Protein AF-A0A1K1PN23-F1 (afdb_monomer_lite)

Sequence (155 aa):
MANKEKQAVWLYPDTKELMTTHMAAANAKSQSDFIEKAIKFYAGYLDCRSDNMMEYLGATVAAVMDGIVKGSEQRISRALFKLAVESAMQSHIIAALNDVDEKTIDDLRGCASTTCARPTASSISKAPTDIRGRTEHGEDKNRNLCVRRSACGVR

Secondary structure (DSSP, 8-state):
-PPPPP------HHHHHHHHHHTTTTT-SSHHHHHHHHHHHHHHHHHHHSTTHHHHHHHHHHHHHHHHHHHHHHHHHHHHHHHHHHHHHHHHHHHHHTT--HHHHHHHHHHHHHHHT---TT-GGG------------------SS---------

Foldseek 3Di:
DDDDDDDDDDDDPVVVVVLVVCCVVVVHPDSVSSVVVVVVVVVVVVVCVPPDNVVVVVVVVVVVVVVVVVVVVVVVVVVVVVVVVVVVVVVVVVCVVVVPDPVVVVVVVVVVCVVVVDPPPPCPVDDPPDPDDDDDDDDDDDDDDPPPPDDPDDD

Radius of gyration: 34.77 Å; chains: 1; bounding box: 76×55×74 Å

Structure (mmCIF, N/CA/C/O backbone):
data_AF-A0A1K1PN23-F1
#
_entry.id   AF-A0A1K1PN23-F1
#
loop_
_atom_site.group_PDB
_atom_site.id
_atom_site.type_symbol
_atom_site.label_atom_id
_atom_site.label_alt_id
_atom_site.label_comp_id
_atom_site.label_asym_id
_atom_site.label_entity_id
_atom_site.label_seq_id
_atom_site.pdbx_PDB_ins_code
_atom_site.Cartn_x
_atom_site.Cartn_y
_atom_site.Cartn_z
_atom_site.occupancy
_atom_site.B_iso_or_equiv
_atom_site.auth_seq_id
_atom_site.auth_comp_id
_atom_site.auth_asym_id
_atom_site.auth_atom_id
_atom_site.pdbx_PDB_model_num
ATOM 1 N N . MET A 1 1 ? -9.317 17.692 28.156 1.00 44.94 1 MET A N 1
ATOM 2 C CA . MET A 1 1 ? -9.823 16.302 28.184 1.00 44.94 1 MET A CA 1
ATOM 3 C C . MET A 1 1 ? -11.135 16.336 28.946 1.00 44.94 1 MET A C 1
ATOM 5 O O . MET A 1 1 ? -11.106 16.693 30.117 1.00 44.94 1 MET A O 1
ATOM 9 N N . ALA A 1 2 ? -12.268 16.106 28.282 1.00 73.81 2 ALA A N 1
ATOM 10 C CA . ALA A 1 2 ? -13.564 16.067 28.960 1.00 73.81 2 ALA A CA 1
ATOM 11 C C . ALA A 1 2 ? -13.649 14.838 29.883 1.00 73.81 2 ALA A C 1
ATOM 13 O O . ALA A 1 2 ? -12.991 13.826 29.629 1.00 73.81 2 ALA A O 1
ATOM 14 N N . ASN A 1 3 ? -14.420 14.943 30.966 1.00 81.31 3 ASN A N 1
ATOM 15 C CA . ASN A 1 3 ? -14.603 13.847 31.914 1.00 81.31 3 ASN A CA 1
ATOM 16 C C . ASN A 1 3 ? -15.509 12.758 31.306 1.00 81.31 3 ASN A C 1
ATOM 18 O O . ASN A 1 3 ? -16.406 13.077 30.528 1.00 81.31 3 ASN A O 1
ATOM 22 N N . LYS A 1 4 ? -15.277 11.479 31.632 1.00 79.25 4 LYS A N 1
ATOM 23 C CA . LYS A 1 4 ? -16.096 10.368 31.112 1.00 79.25 4 LYS A CA 1
ATOM 24 C C . LYS A 1 4 ? -17.395 10.253 31.908 1.00 79.25 4 LYS A C 1
ATOM 26 O O . LYS A 1 4 ? -17.356 10.094 33.127 1.00 79.25 4 LYS A O 1
ATOM 31 N N . GLU A 1 5 ? -18.528 10.282 31.217 1.00 86.38 5 GLU A N 1
ATOM 32 C CA . GLU A 1 5 ? -19.847 10.068 31.816 1.00 86.38 5 GLU A CA 1
ATOM 33 C C . GLU A 1 5 ? -20.212 8.577 31.810 1.00 86.38 5 GLU A C 1
ATOM 35 O O . GLU A 1 5 ? -19.849 7.828 30.901 1.00 86.38 5 GLU A O 1
ATOM 40 N N . LYS A 1 6 ? -20.899 8.115 32.861 1.00 84.12 6 LYS A N 1
ATOM 41 C CA . LYS A 1 6 ? -21.359 6.724 32.954 1.00 84.12 6 LYS A CA 1
ATOM 42 C C . LYS A 1 6 ? -22.724 6.597 32.284 1.00 84.12 6 LYS A C 1
ATOM 44 O O . LYS A 1 6 ? -23.698 7.146 3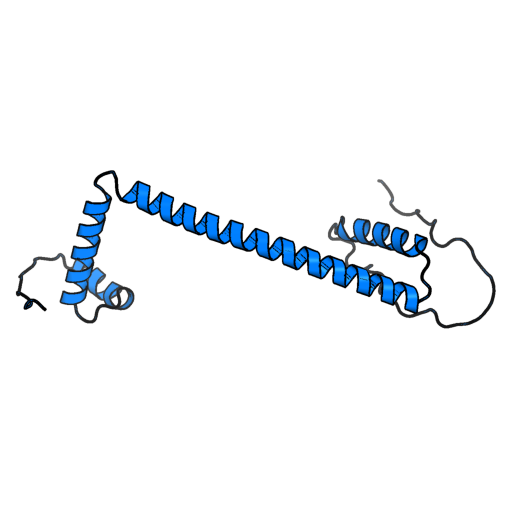2.788 1.00 84.12 6 LYS A O 1
ATOM 49 N N . GLN A 1 7 ? -22.801 5.805 31.219 1.00 82.94 7 GLN A N 1
ATOM 50 C CA . GLN A 1 7 ? -24.062 5.383 30.607 1.00 82.94 7 GLN A CA 1
ATOM 51 C C . GLN A 1 7 ? -24.322 3.895 30.843 1.00 82.94 7 GLN A C 1
ATOM 53 O O . GLN A 1 7 ? -23.427 3.062 30.699 1.00 82.94 7 GLN A O 1
ATOM 58 N N . ALA A 1 8 ? -25.571 3.566 31.177 1.00 87.75 8 ALA A N 1
ATOM 59 C CA . ALA A 1 8 ? -26.064 2.196 31.194 1.00 87.75 8 ALA A CA 1
ATOM 60 C C . ALA A 1 8 ? -26.625 1.846 29.808 1.00 87.75 8 ALA A C 1
ATOM 62 O O . ALA A 1 8 ? -27.474 2.567 29.286 1.00 87.75 8 ALA A O 1
ATOM 63 N N . VAL A 1 9 ? -26.147 0.750 29.217 1.00 86.56 9 VAL A N 1
ATOM 64 C CA . VAL A 1 9 ? -26.582 0.261 27.900 1.00 86.56 9 VAL A CA 1
ATOM 65 C C . VAL A 1 9 ? -26.972 -1.205 28.027 1.00 86.56 9 VAL A C 1
ATOM 67 O O . VAL A 1 9 ? -26.263 -1.988 28.661 1.00 86.56 9 VAL A O 1
ATOM 70 N N . TRP A 1 10 ? -28.095 -1.573 27.414 1.00 89.44 10 TRP A N 1
ATOM 71 C CA . TRP A 1 10 ? -28.537 -2.959 27.307 1.00 89.44 10 TRP A CA 1
ATOM 72 C C . TRP A 1 10 ? -27.953 -3.577 26.038 1.00 89.44 10 TRP A C 1
ATOM 74 O O . TRP A 1 10 ? -28.129 -3.042 24.946 1.00 89.44 10 TRP A O 1
ATOM 84 N N . LEU A 1 11 ? -27.242 -4.691 26.191 1.00 88.69 11 LEU A N 1
ATOM 85 C CA . LEU A 1 11 ? -26.615 -5.431 25.099 1.00 88.69 11 LEU A CA 1
ATOM 86 C C . LEU A 1 11 ? -27.046 -6.891 25.180 1.00 88.69 11 LEU A C 1
ATOM 88 O O . LEU A 1 11 ? -27.148 -7.449 26.276 1.00 88.69 11 LEU A O 1
ATOM 92 N N . TYR A 1 12 ? -27.253 -7.513 24.023 1.00 94.31 12 TYR A N 1
ATOM 93 C CA . TYR A 1 12 ? -27.462 -8.953 23.948 1.00 94.31 12 TYR A CA 1
ATOM 94 C C . TYR A 1 12 ? -26.191 -9.708 24.374 1.00 94.31 12 TYR A C 1
ATOM 96 O O . TYR A 1 12 ? -25.079 -9.205 24.155 1.00 94.31 12 TYR A O 1
ATOM 104 N N . PRO A 1 13 ? -26.331 -10.904 24.979 1.00 92.00 13 PRO A N 1
ATOM 105 C CA . PRO A 1 13 ? -25.186 -11.700 25.424 1.00 92.00 13 PRO A CA 1
ATOM 106 C C . PRO A 1 13 ? -24.239 -12.025 24.262 1.00 92.00 13 PRO A C 1
ATOM 108 O O . PRO A 1 13 ? -23.036 -11.818 24.395 1.00 92.00 13 PRO A O 1
ATOM 111 N N . ASP A 1 14 ? -24.780 -12.366 23.094 1.00 93.44 14 ASP A N 1
ATOM 112 C CA . ASP A 1 14 ? -24.009 -12.657 21.881 1.00 93.44 14 ASP A CA 1
ATOM 113 C C . ASP A 1 14 ? -23.116 -11.472 21.469 1.00 93.44 14 ASP A C 1
ATOM 115 O O . ASP A 1 14 ? -21.933 -11.622 21.167 1.00 93.44 14 ASP A O 1
ATOM 119 N N . THR A 1 15 ? -23.648 -10.245 21.519 1.00 89.25 15 THR A N 1
ATOM 120 C CA . THR A 1 15 ? -22.885 -9.028 21.189 1.00 89.25 15 THR A CA 1
ATOM 121 C C . THR A 1 15 ? -21.788 -8.750 22.216 1.00 89.25 15 THR A C 1
ATOM 123 O O . THR A 1 15 ? -20.711 -8.258 21.872 1.00 89.25 15 THR A O 1
ATOM 126 N N . LYS A 1 16 ? -22.040 -9.079 23.487 1.00 89.44 16 LYS A N 1
ATOM 127 C CA . LYS A 1 16 ? -21.048 -8.953 24.556 1.00 89.44 16 LYS A CA 1
ATOM 128 C C . LYS A 1 16 ? -19.891 -9.934 24.356 1.00 89.44 16 LYS A C 1
ATOM 130 O O . LYS A 1 16 ? -18.744 -9.541 24.564 1.00 89.44 16 LYS A O 1
ATOM 135 N N . GLU A 1 17 ? -20.171 -11.156 23.912 1.00 92.38 17 GLU A N 1
ATOM 136 C CA . GLU A 1 17 ? -19.142 -12.145 23.572 1.00 92.38 17 GLU A CA 1
ATOM 137 C C . GLU A 1 17 ? -18.288 -11.686 22.387 1.00 92.38 17 GLU A C 1
ATOM 139 O O . GLU A 1 17 ? -17.058 -11.684 22.478 1.00 92.38 17 GLU A O 1
ATOM 144 N N . LEU A 1 18 ? -18.913 -11.185 21.317 1.00 89.69 18 LEU A N 1
ATOM 145 C CA . LEU A 1 18 ? -18.195 -10.608 20.173 1.00 89.69 18 LEU A CA 1
ATOM 146 C C . LEU A 1 18 ? -17.264 -9.466 20.598 1.00 89.69 18 LEU A C 1
ATOM 148 O O . LEU A 1 18 ? -16.102 -9.427 20.188 1.00 89.69 18 LEU A O 1
ATOM 152 N N . MET A 1 19 ? -17.736 -8.568 21.466 1.00 88.94 19 MET A N 1
ATOM 153 C CA . MET A 1 19 ? -16.900 -7.503 22.024 1.00 88.94 19 MET A CA 1
ATOM 154 C C . MET A 1 19 ? -15.675 -8.071 22.751 1.00 88.94 19 MET A C 1
ATOM 156 O O . MET A 1 19 ? -14.570 -7.564 22.563 1.00 88.94 19 MET A O 1
ATOM 160 N N . THR A 1 20 ? -15.844 -9.110 23.575 1.00 87.81 20 THR A N 1
ATOM 161 C CA . THR A 1 20 ? -14.715 -9.718 24.298 1.00 87.81 20 THR A CA 1
ATOM 162 C C . THR A 1 20 ? -13.724 -10.412 23.366 1.00 87.81 20 THR A C 1
ATOM 164 O O . THR A 1 20 ? -12.519 -10.248 23.548 1.00 87.81 20 THR A O 1
ATOM 167 N N . THR A 1 21 ? -14.202 -11.092 22.323 1.00 91.81 21 THR A N 1
ATOM 168 C CA . THR A 1 21 ? -13.359 -11.777 21.332 1.00 91.81 21 THR A CA 1
ATOM 169 C C . THR A 1 21 ? -12.531 -10.791 20.509 1.00 91.81 21 THR A C 1
ATOM 171 O O . THR A 1 21 ? -11.342 -11.005 20.277 1.00 91.81 21 THR A O 1
ATOM 174 N N . HIS A 1 22 ? -13.129 -9.670 20.101 1.00 89.81 22 HIS A N 1
ATOM 175 C CA . HIS A 1 22 ? -12.477 -8.679 19.241 1.00 89.81 22 HIS A CA 1
ATOM 176 C C . HIS A 1 22 ? -11.724 -7.577 20.002 1.00 89.81 22 HIS A C 1
ATOM 178 O O . HIS A 1 22 ? -11.091 -6.724 19.377 1.00 89.81 22 HIS A O 1
ATOM 184 N N . MET A 1 23 ? -11.726 -7.596 21.339 1.00 87.50 23 MET A N 1
ATOM 185 C CA . MET A 1 23 ? -11.081 -6.565 22.159 1.00 87.50 23 MET A CA 1
ATOM 186 C C . MET A 1 23 ? -9.570 -6.461 21.911 1.00 87.50 23 MET A C 1
ATOM 188 O O . MET A 1 23 ? -9.042 -5.353 21.782 1.00 87.50 23 MET A O 1
ATOM 192 N N . ALA A 1 24 ? -8.891 -7.607 21.792 1.00 85.88 24 ALA A N 1
ATOM 193 C CA . ALA A 1 24 ? -7.457 -7.661 21.509 1.00 85.88 24 ALA A CA 1
ATOM 194 C C . ALA A 1 24 ? -7.137 -7.144 20.097 1.00 85.88 24 ALA A C 1
ATOM 196 O O . ALA A 1 24 ? -6.212 -6.352 19.923 1.00 85.88 24 ALA A O 1
ATOM 197 N N . ALA A 1 25 ? -7.946 -7.526 19.103 1.00 88.19 25 ALA A N 1
ATOM 198 C CA . ALA A 1 25 ? -7.780 -7.090 17.717 1.00 88.19 25 ALA A CA 1
ATOM 199 C C . ALA A 1 25 ? -7.988 -5.573 17.547 1.00 88.19 25 ALA A C 1
ATOM 201 O O . ALA A 1 25 ? -7.284 -4.934 16.771 1.00 88.19 25 ALA A O 1
ATOM 202 N N . ALA A 1 26 ? -8.911 -4.978 18.307 1.00 82.12 26 ALA A N 1
ATOM 203 C CA . ALA A 1 26 ? -9.189 -3.541 18.280 1.00 82.12 26 ALA A CA 1
ATOM 204 C C . ALA A 1 26 ? -8.224 -2.690 19.137 1.00 82.12 26 ALA A C 1
ATOM 206 O O . ALA A 1 26 ? -8.430 -1.478 19.278 1.00 82.12 26 ALA A O 1
ATOM 207 N N . ASN A 1 27 ? -7.194 -3.303 19.743 1.00 86.94 27 ASN A N 1
ATOM 208 C CA . ASN A 1 27 ? -6.254 -2.649 20.662 1.00 86.94 27 ASN A CA 1
ATOM 209 C C . ASN A 1 27 ? -6.979 -1.813 21.742 1.00 86.94 27 ASN A C 1
ATOM 211 O O . ASN A 1 27 ? -6.639 -0.653 22.008 1.00 86.94 27 ASN A O 1
ATOM 215 N N . ALA A 1 28 ? -8.061 -2.360 22.299 1.00 87.56 28 ALA A N 1
ATOM 216 C CA . ALA A 1 28 ? -8.849 -1.711 23.338 1.00 87.56 28 ALA A CA 1
ATOM 217 C C . ALA A 1 28 ? -8.433 -2.237 24.715 1.00 87.56 28 ALA A C 1
ATOM 219 O O . ALA A 1 28 ? -8.327 -3.441 24.930 1.00 87.56 28 ALA A O 1
ATOM 220 N N . LYS A 1 29 ? -8.201 -1.321 25.661 1.00 84.75 29 LYS A N 1
ATOM 221 C CA . LYS A 1 29 ? -7.762 -1.669 27.028 1.00 84.75 29 LYS A CA 1
ATOM 222 C C . LYS A 1 29 ? -8.923 -1.999 27.966 1.00 84.75 29 LYS A C 1
ATOM 224 O O . LYS A 1 29 ? -8.715 -2.586 29.022 1.00 84.75 29 LYS A O 1
ATOM 229 N N . SER A 1 30 ? -10.134 -1.572 27.617 1.00 88.88 30 SER A N 1
ATOM 230 C CA . SER A 1 30 ? -11.343 -1.786 28.409 1.00 88.88 30 SER A CA 1
ATOM 231 C C . SER A 1 30 ? -12.574 -1.891 27.512 1.00 88.88 30 SER A C 1
ATOM 233 O O . SER A 1 30 ? -12.571 -1.414 26.377 1.00 88.88 30 SER A O 1
ATOM 235 N N . GLN A 1 31 ? -13.653 -2.475 28.042 1.00 86.75 31 GLN A N 1
ATOM 236 C CA . GLN A 1 31 ? -14.947 -2.547 27.347 1.00 86.75 31 GLN A CA 1
ATOM 237 C C . GLN A 1 31 ? -15.463 -1.152 26.973 1.00 86.75 31 GLN A C 1
ATOM 239 O O . GLN A 1 31 ? -15.935 -0.948 25.861 1.00 86.75 31 GLN A O 1
ATOM 244 N N . SER A 1 32 ? -15.300 -0.164 27.856 1.00 87.81 32 SER A N 1
ATOM 245 C CA . SER A 1 32 ? -15.697 1.219 27.572 1.00 87.81 32 SER A CA 1
ATOM 246 C C . SER A 1 32 ? -14.886 1.846 26.433 1.00 87.81 32 SER A C 1
ATOM 248 O O . SER A 1 32 ? -15.457 2.561 25.618 1.00 87.81 32 SER A O 1
ATOM 250 N N . ASP A 1 33 ? -13.578 1.570 26.347 1.00 87.69 33 ASP A N 1
ATOM 251 C CA . ASP A 1 33 ? -12.727 2.052 25.245 1.00 87.69 33 ASP A CA 1
ATOM 252 C C . ASP A 1 33 ? -13.108 1.397 23.908 1.00 87.69 33 ASP A C 1
ATOM 254 O O . ASP A 1 33 ? -13.143 2.058 22.871 1.00 87.69 33 ASP A O 1
ATOM 258 N N . PHE A 1 34 ? -13.458 0.107 23.940 1.00 90.62 34 PHE A N 1
ATOM 259 C CA . PHE A 1 34 ? -13.959 -0.607 22.768 1.00 90.62 34 PHE A CA 1
ATOM 260 C C . PHE A 1 34 ? -15.281 -0.011 22.265 1.00 90.62 34 PHE A C 1
ATOM 262 O O . PHE A 1 34 ? -15.409 0.280 21.078 1.00 90.62 34 PHE A O 1
ATOM 269 N N . ILE A 1 35 ? -16.240 0.229 23.166 1.00 89.94 35 ILE A N 1
ATOM 270 C CA . ILE A 1 35 ? -17.547 0.812 22.828 1.00 89.94 35 ILE A CA 1
ATOM 271 C C . ILE A 1 35 ? -17.385 2.237 22.281 1.00 89.94 35 ILE A C 1
ATOM 273 O O . ILE A 1 35 ? -17.994 2.577 21.272 1.00 89.94 35 ILE A O 1
ATOM 277 N N . GLU A 1 36 ? -16.525 3.060 22.887 1.00 87.62 36 GLU A N 1
ATOM 278 C CA . GLU A 1 36 ? -16.259 4.426 22.420 1.00 87.62 36 GLU A CA 1
ATOM 279 C C . GLU A 1 36 ? -15.696 4.438 20.987 1.00 87.62 36 GLU A C 1
ATOM 281 O O . GLU A 1 36 ? -16.141 5.219 20.142 1.00 87.62 36 GLU A O 1
ATOM 286 N N . LYS A 1 37 ? -14.749 3.538 20.688 1.00 88.56 37 LYS A N 1
ATOM 287 C CA . LYS A 1 37 ? -14.199 3.361 19.335 1.00 88.56 37 LYS A CA 1
ATOM 288 C C . LYS A 1 37 ? -15.245 2.838 18.354 1.00 88.56 37 LYS A C 1
ATOM 290 O O . LYS A 1 37 ? -15.312 3.342 17.237 1.00 88.56 37 LYS A O 1
ATOM 295 N N . ALA A 1 38 ? -16.071 1.878 18.765 1.00 90.00 38 ALA A N 1
ATOM 296 C CA . ALA A 1 38 ? -17.130 1.320 17.927 1.00 90.00 38 ALA A CA 1
ATOM 297 C C . ALA A 1 38 ? -18.181 2.378 17.549 1.00 90.00 38 ALA A C 1
ATOM 299 O O . ALA A 1 38 ? -18.570 2.465 16.387 1.00 90.00 38 ALA A O 1
ATOM 300 N N . ILE A 1 39 ? -18.583 3.232 18.498 1.00 89.75 39 ILE A N 1
ATOM 301 C CA . ILE A 1 39 ? -19.524 4.332 18.243 1.00 89.75 39 ILE A CA 1
ATOM 302 C C . ILE A 1 39 ? -18.908 5.355 17.286 1.00 89.75 39 ILE A C 1
ATOM 304 O O . ILE A 1 39 ? -19.555 5.732 16.315 1.00 89.75 39 ILE A O 1
ATOM 308 N N . LYS A 1 40 ? -17.653 5.771 17.511 1.00 87.38 40 LYS A N 1
ATOM 309 C CA . LYS A 1 40 ? -16.946 6.695 16.604 1.00 87.38 40 LYS A CA 1
ATOM 310 C C . LYS A 1 40 ? -16.809 6.124 15.195 1.00 87.38 40 LYS A C 1
ATOM 312 O O . LYS A 1 40 ? -16.990 6.850 14.225 1.00 87.38 40 LYS A O 1
ATOM 317 N N . PHE A 1 41 ? -16.514 4.831 15.089 1.00 87.25 41 PHE A N 1
ATOM 318 C CA . PHE A 1 41 ? -16.438 4.135 13.810 1.00 87.25 41 PHE A CA 1
ATOM 319 C C . PHE A 1 41 ? -17.789 4.132 13.088 1.00 87.25 41 PHE A C 1
ATOM 321 O O . PHE A 1 41 ? -17.848 4.462 11.909 1.00 87.25 41 PHE A O 1
ATOM 328 N N . TYR A 1 42 ? -18.876 3.808 13.791 1.00 86.94 42 TYR A N 1
ATOM 329 C CA . TYR A 1 42 ? -20.207 3.774 13.188 1.00 86.94 42 TYR A CA 1
ATOM 330 C C . TYR A 1 42 ? -20.729 5.173 12.833 1.00 86.94 42 TYR A C 1
ATOM 332 O O . TYR A 1 42 ? -21.311 5.348 11.768 1.00 86.94 42 TYR A O 1
ATOM 340 N N . ALA A 1 43 ? -20.463 6.181 13.669 1.00 84.38 43 ALA A N 1
ATOM 341 C CA . ALA A 1 43 ? -20.743 7.579 13.348 1.00 84.38 43 ALA A CA 1
ATOM 342 C C . ALA A 1 43 ? -19.990 8.009 12.081 1.00 84.38 43 ALA A C 1
ATOM 344 O O . ALA A 1 43 ? -20.614 8.462 11.130 1.00 84.38 43 ALA A O 1
ATOM 345 N N . GLY A 1 44 ? -18.684 7.727 12.005 1.00 80.12 44 GLY A N 1
ATOM 346 C CA . GLY A 1 44 ? -17.892 7.990 10.803 1.00 80.12 44 GLY A CA 1
ATOM 347 C C . GLY A 1 44 ? -18.378 7.220 9.569 1.00 80.12 44 GLY A C 1
ATOM 348 O O . GLY A 1 44 ? -18.324 7.743 8.462 1.00 80.12 44 GLY A O 1
ATOM 349 N N . TYR A 1 45 ? -18.898 5.999 9.730 1.00 81.94 45 TYR A N 1
ATOM 350 C CA . TYR A 1 45 ? -19.531 5.253 8.637 1.00 81.94 45 TYR A CA 1
ATOM 351 C C . TYR A 1 45 ? -20.802 5.948 8.126 1.00 81.94 45 TYR A C 1
ATOM 353 O O . TYR A 1 45 ? -21.003 6.036 6.915 1.00 81.94 45 TYR A O 1
ATOM 361 N N . LEU A 1 46 ? -21.642 6.463 9.028 1.00 81.25 46 LEU A N 1
ATOM 362 C CA . LEU A 1 46 ? -22.841 7.221 8.662 1.00 81.25 46 LEU A CA 1
ATOM 363 C C . LEU A 1 46 ? -22.489 8.561 8.003 1.00 81.25 46 LEU A C 1
ATOM 365 O O . LEU A 1 46 ? -23.098 8.908 6.994 1.00 81.25 46 LEU A O 1
ATOM 369 N N . ASP A 1 47 ? -21.469 9.259 8.499 1.00 76.56 47 ASP A N 1
ATOM 370 C CA . ASP A 1 47 ? -20.966 10.501 7.898 1.00 76.56 47 ASP A CA 1
ATOM 371 C C . ASP A 1 47 ? -20.390 10.252 6.489 1.00 76.56 47 ASP A C 1
ATOM 373 O O . ASP A 1 47 ? -20.566 11.050 5.570 1.00 76.56 47 ASP A O 1
ATOM 377 N N . CYS A 1 48 ? -19.743 9.102 6.273 1.00 68.19 48 CYS A N 1
ATOM 378 C CA . CYS A 1 48 ? -19.276 8.686 4.948 1.00 68.19 48 CYS A CA 1
ATOM 379 C C . CYS A 1 48 ? -20.421 8.306 3.995 1.00 68.19 48 CYS A C 1
ATOM 381 O O . CYS A 1 48 ? -20.256 8.412 2.780 1.00 68.19 48 CYS A O 1
ATOM 383 N N . ARG A 1 49 ? -21.574 7.869 4.521 1.00 67.62 49 ARG A N 1
ATOM 384 C CA . ARG A 1 49 ? -22.758 7.461 3.747 1.00 67.62 49 ARG A CA 1
ATOM 385 C C . ARG A 1 49 ? -23.509 8.648 3.142 1.00 67.62 49 ARG A C 1
ATOM 387 O O . ARG A 1 49 ? -24.244 8.437 2.184 1.00 67.62 49 ARG A O 1
ATOM 394 N N . SER A 1 50 ? -23.348 9.867 3.663 1.00 64.31 50 SER A N 1
ATOM 395 C CA . SER A 1 50 ? -23.937 11.073 3.065 1.00 64.31 50 SER A CA 1
ATOM 396 C C . SER A 1 50 ? -23.162 11.508 1.811 1.00 64.31 50 SER A C 1
ATOM 398 O O . SER A 1 50 ? -22.379 12.453 1.855 1.00 64.31 50 SER A O 1
ATOM 400 N N . ASP A 1 51 ? -23.356 10.742 0.734 1.00 58.56 51 ASP A N 1
ATOM 401 C CA . ASP A 1 51 ? -23.112 10.930 -0.712 1.00 58.56 51 ASP A CA 1
ATOM 402 C C . ASP A 1 51 ? -21.800 11.544 -1.247 1.00 58.56 51 ASP A C 1
ATOM 404 O O . ASP A 1 51 ? -21.426 11.224 -2.366 1.00 58.56 51 ASP A O 1
ATOM 408 N N . ASN A 1 52 ? -21.038 12.355 -0.510 1.00 60.41 52 ASN A N 1
ATOM 409 C CA . ASN A 1 52 ? -19.923 13.124 -1.093 1.00 60.41 52 ASN A CA 1
ATOM 410 C C . ASN A 1 52 ? -18.529 12.705 -0.600 1.00 60.41 52 ASN A C 1
ATOM 412 O O . ASN A 1 52 ? -17.536 12.868 -1.308 1.00 60.41 52 ASN A O 1
ATOM 416 N N . MET A 1 53 ? -18.418 12.172 0.621 1.00 59.50 53 MET A N 1
ATOM 417 C CA . MET A 1 53 ? -17.109 11.924 1.240 1.00 59.50 53 MET A CA 1
ATOM 418 C C . MET A 1 53 ? -16.467 10.615 0.761 1.00 59.50 53 MET A C 1
ATOM 420 O O . MET A 1 53 ? -15.255 10.556 0.560 1.00 59.50 53 MET A O 1
ATOM 424 N N . MET A 1 54 ? -17.260 9.559 0.562 1.00 63.25 54 MET A N 1
ATOM 425 C CA . MET A 1 54 ? -16.726 8.233 0.237 1.00 63.25 54 MET A CA 1
ATOM 426 C C . MET A 1 54 ? -16.259 8.120 -1.221 1.00 63.25 54 MET A C 1
ATOM 428 O O . MET A 1 54 ? -15.229 7.494 -1.477 1.00 63.25 54 MET A O 1
ATOM 432 N N . GLU A 1 55 ? -16.941 8.789 -2.157 1.00 64.69 55 GLU A N 1
ATOM 433 C CA . GLU A 1 55 ? -16.492 8.893 -3.553 1.00 64.69 55 GLU A CA 1
ATOM 434 C C . GLU A 1 55 ? -15.177 9.676 -3.662 1.00 64.69 55 GLU A C 1
ATOM 436 O O . GLU A 1 55 ? -14.236 9.233 -4.324 1.00 64.69 55 GLU A O 1
ATOM 441 N N . TYR A 1 56 ? -15.065 10.796 -2.941 1.00 66.00 56 TYR A N 1
ATOM 442 C CA . TYR A 1 56 ? -13.846 11.602 -2.923 1.00 66.00 56 TYR A CA 1
ATOM 443 C C . TYR A 1 56 ? -12.676 10.874 -2.245 1.00 66.00 56 TYR A C 1
ATOM 445 O O . TYR A 1 56 ? -11.556 10.873 -2.760 1.00 66.00 56 TYR A O 1
ATOM 453 N N . LEU A 1 57 ? -12.907 10.206 -1.111 1.00 77.25 57 LEU A N 1
ATOM 454 C CA . LEU A 1 57 ? -11.851 9.479 -0.401 1.00 77.25 57 LEU A CA 1
ATOM 455 C C . LEU A 1 57 ? -11.331 8.289 -1.222 1.00 77.25 57 LEU A C 1
ATOM 457 O O . LEU A 1 57 ? -10.122 8.103 -1.338 1.00 77.25 57 LEU A O 1
ATOM 461 N N . GLY A 1 58 ? -12.225 7.510 -1.836 1.00 80.25 58 GLY A N 1
ATOM 462 C CA . GLY A 1 58 ? -11.829 6.397 -2.700 1.00 80.25 58 GLY A CA 1
ATOM 463 C C . GLY A 1 58 ? -11.012 6.866 -3.905 1.00 80.25 58 GLY A C 1
ATOM 464 O O . GLY A 1 58 ? -9.931 6.335 -4.170 1.00 80.25 58 GLY A O 1
ATOM 465 N N . ALA A 1 59 ? -11.486 7.910 -4.592 1.00 79.38 59 ALA A N 1
ATOM 466 C CA . ALA A 1 59 ? -10.805 8.475 -5.754 1.00 79.38 59 ALA A CA 1
ATOM 467 C C . ALA A 1 59 ? -9.442 9.091 -5.400 1.00 79.38 59 ALA A C 1
ATOM 469 O O . ALA A 1 59 ? -8.470 8.897 -6.128 1.00 79.38 59 ALA A O 1
ATOM 470 N N . THR A 1 60 ? -9.337 9.800 -4.273 1.00 83.75 60 THR A N 1
ATOM 471 C CA . THR A 1 60 ? -8.071 10.419 -3.845 1.00 83.75 60 THR A CA 1
ATOM 472 C C . THR A 1 60 ? -7.024 9.386 -3.450 1.00 83.75 60 THR A C 1
ATOM 474 O O . THR A 1 60 ? -5.873 9.509 -3.867 1.00 83.75 60 THR A O 1
ATOM 477 N N . VAL A 1 61 ? -7.400 8.335 -2.715 1.00 86.50 61 VAL A N 1
ATOM 478 C CA . VAL A 1 61 ? -6.478 7.240 -2.378 1.00 86.50 61 VAL A CA 1
ATOM 479 C C . VAL A 1 61 ? -5.995 6.541 -3.648 1.00 86.50 61 VAL A C 1
ATOM 481 O O . VAL A 1 61 ? -4.790 6.350 -3.815 1.00 86.50 61 VAL A O 1
ATOM 484 N N . ALA A 1 62 ? -6.904 6.233 -4.577 1.00 88.06 62 ALA A N 1
ATOM 485 C CA . ALA A 1 62 ? -6.544 5.630 -5.857 1.00 88.06 62 ALA A CA 1
ATOM 486 C C . ALA A 1 62 ? -5.598 6.529 -6.676 1.00 88.06 62 ALA A C 1
ATOM 488 O O . ALA A 1 62 ? -4.599 6.045 -7.204 1.00 88.06 62 ALA A O 1
ATOM 489 N N . ALA A 1 63 ? -5.855 7.839 -6.727 1.00 89.31 63 ALA A N 1
ATOM 490 C CA . ALA A 1 63 ? -5.004 8.799 -7.430 1.00 89.31 63 ALA A CA 1
ATOM 491 C C . ALA A 1 63 ? -3.600 8.913 -6.812 1.00 89.31 63 ALA A C 1
ATOM 493 O O . ALA A 1 63 ? -2.608 8.999 -7.536 1.00 89.31 63 ALA A O 1
ATOM 494 N N . VAL A 1 64 ? -3.490 8.878 -5.479 1.00 92.38 64 VAL A N 1
ATOM 495 C CA . VAL A 1 64 ? -2.191 8.864 -4.788 1.00 92.38 64 VAL A CA 1
ATOM 496 C C . VAL A 1 64 ? -1.425 7.583 -5.113 1.00 92.38 64 VAL A C 1
ATOM 498 O O . VAL A 1 64 ? -0.235 7.649 -5.422 1.00 92.38 64 VAL A O 1
ATOM 501 N N . MET A 1 65 ? -2.095 6.429 -5.087 1.00 93.25 65 MET A N 1
ATOM 502 C CA . MET A 1 65 ? -1.478 5.150 -5.447 1.00 93.25 65 MET A CA 1
ATOM 503 C C . MET A 1 65 ? -0.978 5.156 -6.894 1.00 93.25 65 MET A C 1
ATOM 505 O O . MET A 1 65 ? 0.180 4.819 -7.135 1.00 93.25 65 MET A O 1
ATOM 509 N N . ASP A 1 66 ? -1.800 5.613 -7.839 1.00 92.38 66 ASP A N 1
ATOM 510 C CA . ASP A 1 66 ? -1.421 5.753 -9.249 1.00 92.38 66 ASP A CA 1
ATOM 511 C C . ASP A 1 66 ? -0.225 6.708 -9.429 1.00 92.38 66 ASP A C 1
ATOM 513 O O . ASP A 1 66 ? 0.729 6.401 -10.148 1.00 92.38 66 ASP A O 1
ATOM 517 N N . GLY A 1 67 ? -0.203 7.826 -8.696 1.00 93.25 67 GLY A N 1
ATOM 518 C CA . GLY A 1 67 ? 0.924 8.760 -8.685 1.00 93.25 67 GLY A CA 1
ATOM 519 C C . GLY A 1 67 ? 2.231 8.136 -8.179 1.00 93.25 67 GLY A C 1
ATOM 520 O O . GLY A 1 67 ? 3.293 8.360 -8.768 1.00 93.25 67 GLY A O 1
ATOM 521 N N . ILE A 1 68 ? 2.170 7.321 -7.121 1.00 93.94 68 ILE A N 1
ATOM 522 C CA . ILE A 1 68 ? 3.338 6.607 -6.577 1.00 93.94 68 ILE A CA 1
ATOM 523 C C . ILE A 1 68 ? 3.855 5.570 -7.578 1.00 93.94 68 ILE A C 1
ATOM 525 O O . ILE A 1 68 ? 5.070 5.484 -7.795 1.00 93.94 68 ILE A O 1
ATOM 529 N N . VAL A 1 69 ? 2.952 4.808 -8.202 1.00 96.06 69 VAL A N 1
ATOM 530 C CA . VAL A 1 69 ? 3.305 3.781 -9.191 1.00 96.06 69 VAL A CA 1
ATOM 531 C C . VAL A 1 69 ? 3.988 4.430 -10.390 1.00 96.06 69 VAL A C 1
ATOM 533 O O . VAL A 1 69 ? 5.142 4.110 -10.673 1.00 96.06 69 VAL A O 1
ATOM 536 N N . LYS A 1 70 ? 3.363 5.441 -11.003 1.00 94.00 70 LYS A N 1
ATOM 537 C CA . LYS A 1 70 ? 3.935 6.167 -12.150 1.00 94.00 70 LYS A CA 1
ATOM 538 C C . LYS A 1 70 ? 5.271 6.831 -11.819 1.00 94.00 70 LYS A C 1
ATOM 540 O O . LYS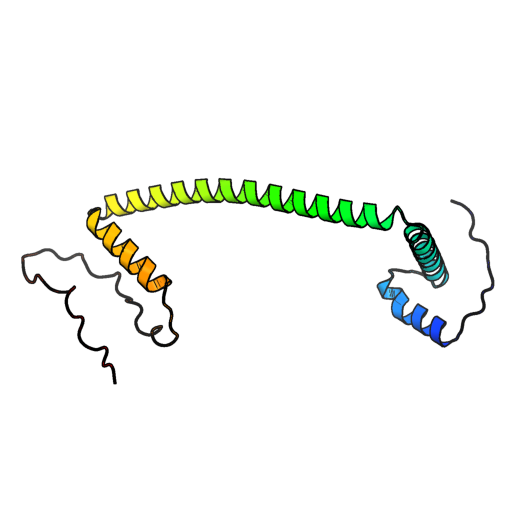 A 1 70 ? 6.216 6.794 -12.612 1.00 94.00 70 LYS A O 1
ATOM 545 N N . GLY A 1 71 ? 5.386 7.419 -10.627 1.00 92.88 71 GLY A N 1
ATOM 546 C CA . GLY A 1 71 ? 6.639 8.005 -10.154 1.00 92.88 71 GLY A CA 1
ATOM 547 C C . GLY A 1 71 ? 7.758 6.971 -9.997 1.00 92.88 71 GLY A C 1
ATOM 548 O O . GLY A 1 71 ? 8.921 7.269 -10.290 1.00 92.88 71 GLY A O 1
ATOM 549 N N . SER A 1 72 ? 7.416 5.756 -9.572 1.00 93.88 72 SER A N 1
ATOM 550 C CA . SER A 1 72 ? 8.363 4.650 -9.412 1.00 93.88 72 SER A CA 1
ATOM 551 C C . SER A 1 72 ? 8.768 4.052 -10.755 1.00 93.88 72 SER A C 1
ATOM 553 O O . SER A 1 72 ? 9.964 3.915 -11.010 1.00 93.88 72 SER A O 1
ATOM 555 N N . GLU A 1 73 ? 7.813 3.789 -11.648 1.00 94.56 73 GLU A N 1
ATOM 556 C CA . GLU A 1 73 ? 8.062 3.274 -13.002 1.00 94.56 73 GLU A CA 1
ATOM 557 C C . GLU A 1 73 ? 9.042 4.158 -13.776 1.00 94.56 73 GLU A C 1
ATOM 559 O O . GLU A 1 73 ? 9.990 3.662 -14.390 1.00 94.56 73 GLU A O 1
ATOM 564 N N . GLN A 1 74 ? 8.890 5.482 -13.679 1.00 94.75 74 GLN A N 1
ATOM 565 C CA . GLN A 1 74 ? 9.783 6.420 -14.354 1.00 94.75 74 GLN A CA 1
ATOM 566 C C . GLN A 1 74 ? 11.211 6.393 -13.780 1.00 94.75 74 GLN A C 1
ATOM 568 O O . GLN A 1 74 ? 12.192 6.508 -14.519 1.00 94.75 74 GLN A O 1
ATOM 573 N N . ARG A 1 75 ? 11.360 6.231 -12.458 1.00 94.88 75 ARG A N 1
ATOM 574 C CA . ARG A 1 75 ? 12.680 6.103 -11.811 1.00 94.88 75 ARG A CA 1
ATOM 575 C C . ARG A 1 75 ? 13.344 4.773 -12.157 1.00 94.88 75 ARG A C 1
ATOM 577 O O . ARG A 1 75 ? 14.527 4.767 -12.493 1.00 94.88 75 ARG A O 1
ATOM 584 N N . ILE A 1 76 ? 12.577 3.684 -12.125 1.00 96.56 76 ILE A N 1
ATOM 585 C CA . ILE A 1 76 ? 13.031 2.340 -12.493 1.00 96.56 76 ILE A CA 1
ATOM 586 C C . ILE A 1 76 ? 13.475 2.321 -13.956 1.00 96.56 76 ILE A C 1
ATOM 588 O O . ILE A 1 76 ? 14.580 1.874 -14.235 1.00 96.56 76 ILE A O 1
ATOM 592 N N . SER A 1 77 ? 12.697 2.895 -14.875 1.00 95.62 77 SER A N 1
ATOM 593 C CA . SER A 1 77 ? 13.043 2.947 -16.304 1.00 95.62 77 SER A CA 1
ATOM 594 C C . SER A 1 77 ? 14.385 3.644 -16.552 1.00 95.62 77 SER A C 1
ATOM 596 O O . SER A 1 77 ? 15.227 3.150 -17.300 1.00 95.62 77 SER A O 1
ATOM 598 N N . ARG A 1 78 ? 14.642 4.764 -15.862 1.00 95.12 78 ARG A N 1
ATOM 599 C CA . ARG A 1 78 ? 15.927 5.479 -15.954 1.00 95.12 78 ARG A CA 1
ATOM 600 C C . ARG A 1 78 ? 17.084 4.684 -15.351 1.00 95.12 78 ARG A C 1
ATOM 602 O O . ARG A 1 78 ? 18.188 4.729 -15.887 1.00 95.12 78 ARG A O 1
ATOM 609 N N . ALA A 1 79 ? 16.853 3.985 -14.241 1.00 96.69 79 ALA A N 1
ATOM 610 C CA . ALA A 1 79 ? 17.862 3.135 -13.615 1.00 96.69 79 ALA A CA 1
ATOM 611 C C . ALA A 1 79 ? 18.200 1.921 -14.494 1.00 96.69 79 ALA A C 1
ATOM 613 O O . ALA A 1 79 ? 19.375 1.646 -14.716 1.00 96.69 79 ALA A O 1
ATOM 614 N N . LEU A 1 80 ? 17.186 1.259 -15.061 1.00 96.25 80 LEU A N 1
ATOM 615 C CA . LEU A 1 80 ? 17.348 0.151 -16.004 1.00 96.25 80 LEU A CA 1
ATOM 616 C C . LEU A 1 80 ? 18.111 0.580 -17.254 1.00 96.25 80 LEU A C 1
ATOM 618 O O . LEU A 1 80 ? 18.975 -0.157 -17.712 1.00 96.25 80 LEU A O 1
ATOM 622 N N . PHE A 1 81 ? 17.849 1.781 -17.774 1.00 97.06 81 PHE A N 1
ATOM 623 C CA . PHE A 1 81 ? 18.612 2.308 -18.903 1.00 97.06 81 PHE A CA 1
ATOM 624 C C . PHE A 1 81 ? 20.099 2.479 -18.563 1.00 97.06 81 PHE A C 1
ATOM 626 O O . PHE A 1 81 ? 20.954 2.021 -19.315 1.00 97.06 81 PHE A O 1
ATOM 633 N N . LYS A 1 82 ? 20.425 3.081 -17.410 1.00 96.56 82 LYS A N 1
ATOM 634 C CA . LYS A 1 82 ? 21.824 3.226 -16.966 1.00 96.56 82 LYS A CA 1
ATOM 635 C C . LYS A 1 82 ? 22.509 1.870 -16.786 1.00 96.56 82 LYS A C 1
ATOM 637 O O . LYS A 1 82 ? 23.609 1.679 -17.290 1.00 96.56 82 LYS A O 1
ATOM 642 N N . LEU A 1 83 ? 21.822 0.923 -16.147 1.00 97.12 83 LEU A N 1
ATOM 643 C CA . LEU A 1 83 ? 22.315 -0.441 -15.957 1.00 97.12 83 LEU A CA 1
ATOM 644 C C . LEU A 1 83 ? 22.546 -1.159 -17.296 1.00 97.12 83 LEU A C 1
ATOM 646 O O . LEU A 1 83 ? 23.549 -1.843 -17.464 1.00 97.12 83 LEU A O 1
ATOM 650 N N . ALA A 1 84 ? 21.639 -0.993 -18.261 1.00 95.31 84 ALA A N 1
ATOM 651 C CA . ALA A 1 84 ? 21.774 -1.586 -19.588 1.00 95.31 84 ALA A CA 1
ATOM 652 C C . ALA A 1 84 ? 22.989 -1.026 -20.343 1.00 95.31 84 ALA A C 1
ATOM 654 O O . ALA A 1 84 ? 23.717 -1.791 -20.972 1.00 95.31 84 ALA A O 1
ATOM 655 N N . VAL A 1 85 ? 23.245 0.283 -20.244 1.00 96.38 85 VAL A N 1
ATOM 656 C CA . VAL A 1 85 ? 24.437 0.913 -20.836 1.00 96.38 85 VAL A CA 1
ATOM 657 C C . VAL A 1 85 ? 25.715 0.380 -20.181 1.00 96.38 85 VAL A C 1
ATOM 659 O O . VAL A 1 85 ? 26.653 0.013 -20.884 1.00 96.38 85 VAL A O 1
ATOM 662 N N . GLU A 1 86 ? 25.749 0.262 -18.852 1.00 95.12 86 GLU A N 1
ATOM 663 C CA . GLU A 1 86 ? 26.889 -0.326 -18.134 1.00 95.12 86 GLU A CA 1
ATOM 664 C C . GLU A 1 86 ? 27.119 -1.797 -18.508 1.00 95.12 86 GLU A C 1
ATOM 666 O O . GLU A 1 86 ? 28.252 -2.194 -18.782 1.00 95.12 86 GLU A O 1
ATOM 671 N N . SER A 1 87 ? 26.052 -2.590 -18.609 1.00 93.44 87 SER A N 1
ATOM 672 C CA . SER A 1 87 ? 26.112 -3.990 -19.045 1.00 93.44 87 SER A CA 1
ATOM 673 C C . SER A 1 87 ? 26.604 -4.133 -20.492 1.00 93.44 87 SER A C 1
ATOM 675 O O . SER A 1 87 ? 27.396 -5.032 -20.794 1.00 93.44 87 SER A O 1
ATOM 677 N N . ALA A 1 88 ? 26.202 -3.226 -21.388 1.00 90.38 88 ALA A N 1
ATOM 678 C CA . ALA A 1 88 ? 26.714 -3.184 -22.753 1.00 90.38 88 ALA A CA 1
ATOM 679 C C . ALA A 1 88 ? 28.217 -2.871 -22.771 1.00 90.38 88 ALA A C 1
ATOM 681 O O . ALA A 1 88 ? 28.978 -3.592 -23.414 1.00 90.38 88 ALA A O 1
ATOM 682 N N . MET A 1 89 ? 28.670 -1.869 -22.007 1.00 93.19 89 MET A N 1
ATOM 683 C CA . MET A 1 89 ? 30.098 -1.543 -21.889 1.00 93.19 89 MET A CA 1
ATOM 684 C C . MET A 1 89 ? 30.915 -2.721 -21.346 1.00 93.19 89 MET A C 1
ATOM 686 O O . MET A 1 89 ? 31.949 -3.057 -21.917 1.00 93.19 89 MET A O 1
ATOM 690 N N . GLN A 1 90 ? 30.438 -3.395 -20.295 1.00 91.12 90 GLN A N 1
ATOM 691 C CA . GLN A 1 90 ? 31.083 -4.603 -19.765 1.00 91.12 90 GLN A CA 1
ATOM 692 C C . GLN A 1 90 ? 31.181 -5.707 -20.824 1.00 91.12 90 GLN A C 1
ATOM 694 O O . GLN A 1 90 ? 32.228 -6.336 -20.959 1.00 91.12 90 GLN A O 1
ATOM 699 N N . SER A 1 91 ? 30.122 -5.905 -21.614 1.00 87.94 91 SER A N 1
ATOM 700 C CA . SER A 1 91 ? 30.110 -6.896 -22.695 1.00 87.94 91 SER A CA 1
ATOM 701 C C . SER A 1 91 ? 31.132 -6.564 -23.785 1.00 87.94 91 SER A C 1
ATOM 703 O O . SER A 1 91 ? 31.850 -7.453 -24.234 1.00 87.94 91 SER A O 1
ATOM 705 N N . HIS A 1 92 ? 31.253 -5.288 -24.168 1.00 85.94 92 HIS A N 1
ATOM 706 C CA . HIS A 1 92 ? 32.261 -4.842 -25.134 1.00 85.94 92 HIS A CA 1
ATOM 707 C C . HIS A 1 92 ? 33.690 -5.018 -24.608 1.00 85.94 92 HIS A C 1
ATO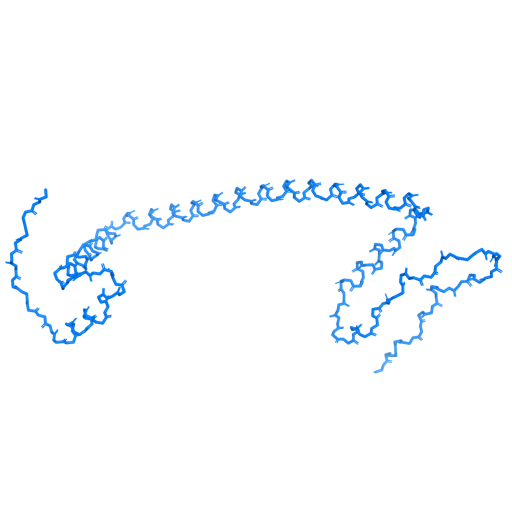M 709 O O . HIS A 1 92 ? 34.556 -5.475 -25.349 1.00 85.94 92 HIS A O 1
ATOM 715 N N . ILE A 1 93 ? 33.937 -4.725 -23.327 1.00 90.81 93 ILE A N 1
ATOM 716 C CA . ILE A 1 93 ? 35.246 -4.951 -22.695 1.00 90.81 93 ILE A CA 1
ATOM 717 C C . ILE A 1 93 ? 35.597 -6.444 -22.709 1.00 90.81 93 ILE A C 1
ATOM 719 O O . ILE A 1 93 ? 36.707 -6.810 -23.086 1.00 90.81 93 ILE A O 1
ATOM 723 N N . ILE A 1 94 ? 34.657 -7.319 -22.341 1.00 89.06 94 ILE A N 1
ATOM 724 C CA . ILE A 1 94 ? 34.875 -8.774 -22.347 1.00 89.06 94 ILE A CA 1
ATOM 725 C C . ILE A 1 94 ? 35.131 -9.284 -23.770 1.00 89.06 94 ILE A C 1
ATOM 727 O O . ILE A 1 94 ? 36.028 -10.105 -23.958 1.00 89.06 94 ILE A O 1
ATOM 731 N N . ALA A 1 95 ? 34.390 -8.796 -24.768 1.00 84.62 95 ALA A N 1
ATOM 732 C CA . ALA A 1 95 ? 34.605 -9.160 -26.167 1.00 84.62 95 ALA A CA 1
ATOM 733 C C . ALA A 1 95 ? 36.008 -8.757 -26.651 1.00 84.62 95 ALA A C 1
ATOM 735 O O . ALA A 1 95 ? 36.688 -9.574 -27.266 1.00 84.62 95 ALA A O 1
ATOM 736 N N . ALA A 1 96 ? 36.471 -7.552 -26.296 1.00 85.44 96 ALA A N 1
ATOM 737 C CA . ALA A 1 96 ? 37.814 -7.079 -26.627 1.00 85.44 96 ALA A CA 1
ATOM 738 C C . ALA A 1 96 ? 38.921 -7.898 -25.938 1.00 85.44 96 ALA A C 1
ATOM 740 O O . ALA A 1 96 ? 39.946 -8.178 -26.549 1.00 85.44 96 ALA A O 1
ATOM 741 N N . LEU A 1 97 ? 38.718 -8.320 -24.684 1.00 89.38 97 LEU A N 1
ATOM 742 C CA . LEU A 1 97 ? 39.679 -9.165 -23.960 1.00 89.38 97 LEU A CA 1
ATOM 743 C C . LEU A 1 97 ? 39.808 -10.578 -24.545 1.00 89.38 97 LEU A C 1
ATOM 745 O O . LEU A 1 97 ? 40.862 -11.193 -24.412 1.00 89.38 97 LEU A O 1
ATOM 749 N N . ASN A 1 98 ? 38.738 -11.102 -25.146 1.00 86.88 98 ASN A N 1
ATOM 750 C CA . ASN A 1 98 ? 38.686 -12.465 -25.685 1.00 86.88 98 ASN A CA 1
ATOM 751 C C . ASN A 1 98 ? 38.822 -12.514 -27.219 1.00 86.88 98 ASN A C 1
ATOM 753 O O . ASN A 1 98 ? 38.653 -13.586 -27.794 1.00 86.88 98 ASN A O 1
ATOM 757 N N . ASP A 1 99 ? 39.105 -11.374 -27.861 1.00 83.44 99 ASP A N 1
ATOM 758 C CA . ASP A 1 99 ? 39.268 -11.225 -29.316 1.00 83.44 99 ASP A CA 1
ATOM 759 C C . ASP A 1 99 ? 38.085 -11.814 -30.120 1.00 83.44 99 ASP A C 1
ATOM 761 O O . ASP A 1 99 ? 38.240 -12.554 -31.094 1.00 83.44 99 ASP A O 1
ATOM 765 N N . VAL A 1 100 ? 36.860 -11.542 -29.650 1.00 79.88 100 VAL A N 1
ATOM 766 C CA . VAL A 1 100 ? 35.623 -12.079 -30.240 1.00 79.88 100 VAL A CA 1
ATOM 767 C C . VAL A 1 100 ? 35.129 -11.166 -31.363 1.00 79.88 100 VAL A C 1
ATOM 769 O O . VAL A 1 100 ? 34.822 -10.000 -31.122 1.00 79.88 100 VAL A O 1
ATOM 772 N N . ASP A 1 101 ? 34.990 -11.717 -32.573 1.00 79.19 101 ASP A N 1
ATOM 773 C CA . ASP A 1 101 ? 34.446 -11.001 -33.737 1.00 79.19 101 ASP A CA 1
ATOM 774 C C . ASP A 1 101 ? 32.939 -10.710 -33.591 1.00 79.19 101 ASP A C 1
ATOM 776 O O . ASP A 1 101 ? 32.178 -11.519 -33.047 1.00 79.19 101 ASP A O 1
ATOM 780 N N . GLU A 1 102 ? 32.486 -9.582 -34.143 1.00 74.81 102 GLU A N 1
ATOM 781 C CA . GLU A 1 102 ? 31.115 -9.066 -33.998 1.00 74.81 102 GLU A CA 1
ATOM 782 C C . GLU A 1 102 ? 30.060 -10.051 -34.533 1.00 74.81 102 GLU A C 1
ATOM 784 O O . GLU A 1 102 ? 29.011 -10.254 -33.920 1.00 74.81 102 GLU A O 1
ATOM 789 N N . LYS A 1 103 ? 30.402 -10.794 -35.592 1.00 76.50 103 LYS A N 1
ATOM 790 C CA . LYS A 1 103 ? 29.556 -11.854 -36.168 1.00 76.50 103 LYS A CA 1
ATOM 791 C C . LYS A 1 103 ? 29.256 -12.984 -35.181 1.00 76.50 103 LYS A C 1
ATOM 793 O O . LYS A 1 103 ? 28.151 -13.517 -35.165 1.00 76.50 103 LYS A O 1
ATOM 798 N N . THR A 1 104 ? 30.222 -13.325 -34.326 1.00 76.12 104 THR A N 1
ATOM 799 C CA . THR A 1 104 ? 30.059 -14.382 -33.315 1.00 76.12 104 THR A CA 1
ATOM 800 C C . THR A 1 104 ? 29.100 -13.934 -32.210 1.00 76.12 104 THR A C 1
ATOM 802 O O . THR A 1 104 ? 28.339 -14.740 -31.676 1.00 76.12 104 THR A O 1
ATOM 805 N N . ILE A 1 105 ? 29.096 -12.640 -31.878 1.00 77.12 105 ILE A N 1
ATOM 806 C CA . ILE A 1 105 ? 28.176 -12.063 -30.892 1.00 77.12 105 ILE A CA 1
ATOM 807 C C . ILE A 1 105 ? 26.735 -12.076 -31.415 1.00 77.12 105 ILE A C 1
ATOM 809 O O . ILE A 1 105 ? 25.825 -12.425 -30.661 1.00 77.12 105 ILE A O 1
ATOM 813 N N . ASP A 1 106 ? 26.515 -11.758 -32.690 1.00 78.56 106 ASP A N 1
ATOM 814 C CA . ASP A 1 106 ? 25.180 -11.800 -33.302 1.00 78.56 106 ASP A CA 1
ATOM 815 C C . ASP A 1 106 ? 24.620 -13.226 -33.385 1.00 78.56 106 ASP A C 1
ATOM 817 O O . ASP A 1 106 ? 23.455 -13.457 -33.034 1.00 78.56 106 ASP A O 1
ATOM 821 N N . ASP A 1 107 ? 25.463 -14.204 -33.724 1.00 78.25 107 ASP A N 1
ATOM 822 C CA . ASP A 1 107 ? 25.102 -15.624 -33.685 1.00 78.25 107 ASP A CA 1
ATOM 823 C C . ASP A 1 107 ? 24.729 -16.074 -32.258 1.00 78.25 107 ASP A C 1
ATOM 825 O O . ASP A 1 107 ? 23.730 -16.775 -32.053 1.00 78.25 107 ASP A O 1
ATOM 829 N N . LEU A 1 108 ? 25.477 -15.622 -31.241 1.00 77.94 108 LEU A N 1
ATOM 830 C CA . LEU A 1 108 ? 25.174 -15.886 -29.830 1.00 77.94 108 LEU A CA 1
ATOM 831 C C . LEU A 1 108 ? 23.866 -15.219 -29.381 1.00 77.94 108 LEU A C 1
ATOM 833 O O . LEU A 1 108 ? 23.093 -15.843 -28.652 1.00 77.94 108 LEU A O 1
ATOM 837 N N . ARG A 1 109 ? 23.563 -13.995 -29.833 1.00 79.06 109 ARG A N 1
ATOM 838 C CA . ARG A 1 109 ? 22.283 -13.313 -29.555 1.00 79.06 109 ARG A CA 1
ATOM 839 C C . ARG A 1 109 ? 21.102 -14.049 -30.194 1.00 79.06 109 ARG A C 1
ATOM 841 O O . ARG A 1 109 ? 20.065 -14.229 -29.546 1.00 79.06 109 ARG A O 1
ATOM 848 N N . GLY A 1 110 ? 21.256 -14.528 -31.427 1.00 77.19 110 GLY A N 1
ATOM 849 C CA . GLY A 1 110 ? 20.266 -15.367 -32.111 1.00 77.19 110 GLY A CA 1
ATOM 850 C C . GLY A 1 110 ? 20.037 -16.711 -31.407 1.00 77.19 110 GLY A C 1
ATOM 851 O O . GLY A 1 110 ? 18.895 -17.137 -31.209 1.00 77.19 110 GLY A O 1
ATOM 852 N N . CYS A 1 111 ? 21.112 -17.356 -30.951 1.00 72.62 111 CYS A N 1
ATOM 853 C CA . CYS A 1 111 ? 21.046 -18.610 -30.200 1.00 72.62 111 CYS A CA 1
ATOM 854 C C . CYS A 1 111 ? 20.399 -18.425 -28.817 1.00 72.62 111 CYS A C 1
ATOM 856 O O . CYS A 1 111 ? 19.490 -19.175 -28.448 1.00 72.62 111 CYS A O 1
ATOM 858 N N . ALA A 1 112 ? 20.801 -17.392 -28.073 1.00 68.44 112 ALA A N 1
ATOM 859 C CA . ALA A 1 112 ? 20.259 -17.085 -26.752 1.00 68.44 112 ALA A CA 1
ATOM 860 C C . ALA A 1 112 ? 18.771 -16.711 -26.821 1.00 68.44 112 ALA A C 1
ATOM 862 O O . ALA A 1 112 ? 17.974 -17.249 -26.057 1.00 68.44 112 ALA A O 1
ATOM 863 N N . SER A 1 113 ? 18.363 -15.863 -27.772 1.00 66.75 113 SER A N 1
ATOM 864 C CA . SER A 1 113 ? 16.946 -15.513 -27.959 1.00 66.75 113 SER A CA 1
ATOM 865 C C . SER A 1 113 ? 16.089 -16.727 -28.325 1.00 66.75 113 SER A C 1
ATOM 867 O O . SER A 1 113 ? 15.012 -16.902 -27.760 1.00 66.75 113 SER A O 1
ATOM 869 N N . THR A 1 114 ? 16.582 -17.621 -29.185 1.00 64.75 114 THR A N 1
ATOM 870 C CA . THR A 1 114 ? 15.867 -18.853 -29.558 1.00 64.75 114 THR A CA 1
ATOM 871 C C . THR A 1 114 ? 15.773 -19.843 -28.390 1.00 64.75 114 THR A C 1
ATOM 873 O O . THR A 1 114 ? 14.736 -20.482 -28.209 1.00 64.75 114 THR A O 1
ATOM 876 N N . THR A 1 115 ? 16.827 -19.947 -27.573 1.00 54.91 115 THR A N 1
ATOM 877 C CA . THR A 1 115 ? 16.873 -20.822 -26.387 1.00 54.91 115 THR A CA 1
ATOM 878 C C . THR A 1 115 ? 15.939 -20.314 -25.285 1.00 54.91 115 THR A C 1
ATOM 880 O O . THR A 1 115 ? 15.180 -21.089 -24.706 1.00 54.91 115 THR A O 1
ATOM 883 N N . CYS A 1 116 ? 15.925 -19.002 -25.038 1.00 57.66 116 CYS A N 1
ATOM 884 C CA . CYS A 1 116 ? 15.050 -18.371 -24.049 1.00 57.66 116 CYS A CA 1
ATOM 885 C C . CYS A 1 116 ? 13.581 -18.308 -24.504 1.00 57.66 116 CYS A C 1
ATOM 887 O O . CYS A 1 116 ? 12.684 -18.360 -23.668 1.00 57.66 116 CYS A O 1
ATOM 889 N N . ALA A 1 117 ? 13.314 -18.245 -25.814 1.00 59.56 117 ALA A N 1
ATOM 890 C CA . ALA A 1 117 ? 11.957 -18.222 -26.366 1.00 59.56 117 ALA A CA 1
ATOM 891 C C . ALA A 1 117 ? 11.271 -19.602 -26.405 1.00 59.56 117 ALA A C 1
ATOM 893 O O . ALA A 1 117 ? 10.094 -19.680 -26.764 1.00 59.56 117 ALA A O 1
ATOM 894 N N . ARG A 1 118 ? 11.963 -20.703 -26.063 1.00 45.50 118 ARG A N 1
ATOM 895 C CA . ARG A 1 118 ? 11.345 -22.037 -26.085 1.00 45.50 118 ARG A CA 1
ATOM 896 C C . ARG A 1 118 ? 11.884 -23.005 -25.023 1.00 45.50 118 ARG A C 1
ATOM 898 O O . ARG A 1 118 ? 12.635 -23.919 -25.359 1.00 45.50 118 ARG A O 1
ATOM 905 N N . PRO A 1 119 ? 11.386 -22.950 -23.779 1.00 46.97 119 PRO A N 1
ATOM 906 C CA . PRO A 1 119 ? 11.380 -24.109 -22.908 1.00 46.97 119 PRO A CA 1
ATOM 907 C C . PRO A 1 119 ? 10.032 -24.826 -23.063 1.00 46.97 119 PRO A C 1
ATOM 909 O O . PRO A 1 119 ? 9.153 -24.733 -22.212 1.00 46.97 119 PRO A O 1
ATOM 912 N N . THR 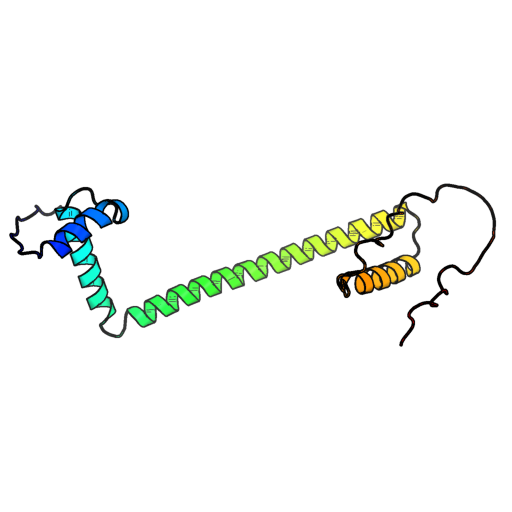A 1 120 ? 9.837 -25.566 -24.158 1.00 45.34 120 THR A N 1
ATOM 913 C CA . THR A 1 120 ? 8.898 -26.697 -24.085 1.00 45.34 120 THR A CA 1
ATOM 914 C C . THR A 1 120 ? 9.544 -27.725 -23.163 1.00 45.34 120 THR A C 1
ATOM 916 O O . THR A 1 120 ? 10.708 -28.063 -23.364 1.00 45.34 120 THR A O 1
ATOM 919 N N . ALA A 1 121 ? 8.811 -28.171 -22.143 1.00 47.06 121 ALA A N 1
ATOM 920 C CA . ALA A 1 121 ? 9.260 -28.850 -20.920 1.00 47.06 121 ALA A CA 1
ATOM 921 C C . ALA A 1 121 ? 10.134 -3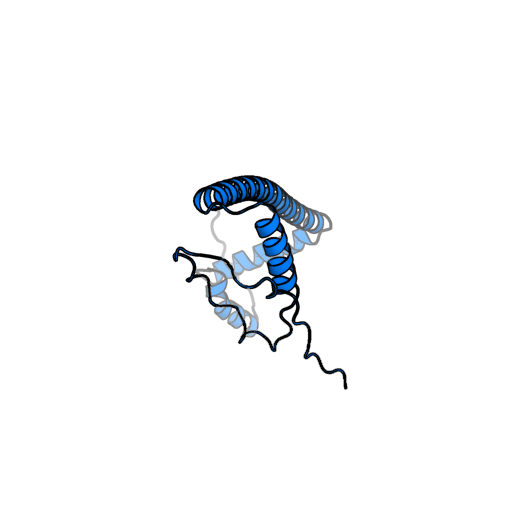0.131 -21.047 1.00 47.06 121 ALA A C 1
ATOM 923 O O . ALA A 1 121 ? 10.361 -30.808 -20.051 1.00 47.06 121 ALA A O 1
ATOM 924 N N . SER A 1 122 ? 10.655 -30.487 -22.223 1.00 43.75 122 SER A N 1
ATOM 925 C CA . SER A 1 122 ? 11.406 -31.723 -22.477 1.00 43.75 122 SER A CA 1
ATOM 926 C C . SER A 1 122 ? 12.919 -31.558 -22.700 1.00 43.75 122 SER A C 1
ATOM 928 O O . SER A 1 122 ? 13.592 -32.558 -22.935 1.00 43.75 122 SER A O 1
ATOM 930 N N . SER A 1 123 ? 13.493 -30.348 -22.651 1.00 44.62 123 SER A N 1
ATOM 931 C CA . SER A 1 123 ? 14.906 -30.117 -23.034 1.00 44.62 123 SER A CA 1
ATOM 932 C C . SER A 1 123 ? 15.814 -29.518 -21.954 1.00 44.62 123 SER A C 1
ATOM 934 O O . SER A 1 123 ? 16.926 -29.096 -22.267 1.00 44.62 123 SER A O 1
ATOM 936 N N . ILE A 1 124 ? 15.410 -29.537 -20.679 1.00 46.25 124 ILE A N 1
ATOM 937 C CA . ILE A 1 124 ? 16.263 -29.085 -19.559 1.00 46.25 124 ILE A CA 1
ATOM 938 C C . ILE A 1 124 ? 17.547 -29.940 -19.442 1.00 46.25 124 ILE A C 1
ATOM 940 O O . ILE A 1 124 ? 18.565 -29.463 -18.955 1.00 46.25 124 ILE A O 1
ATOM 944 N N . SER A 1 125 ? 17.561 -31.171 -19.973 1.00 41.47 125 SER A N 1
ATOM 945 C CA . SER A 1 125 ? 18.740 -32.054 -19.912 1.00 41.47 125 SER A CA 1
ATOM 946 C C . SER A 1 125 ? 19.824 -31.780 -20.972 1.00 41.47 125 SER A C 1
ATOM 948 O O . SER A 1 125 ? 20.8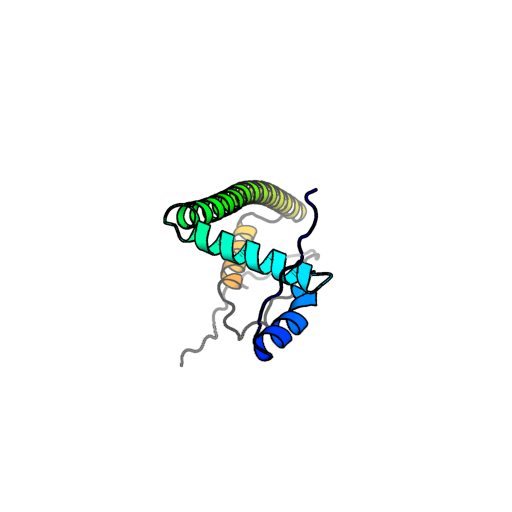05 -32.522 -21.019 1.00 41.47 125 SER A O 1
ATOM 950 N N . LYS A 1 126 ? 19.654 -30.790 -21.861 1.00 45.09 126 LYS A N 1
ATOM 951 C CA . LYS A 1 126 ? 20.610 -30.492 -22.948 1.00 45.09 126 LYS A CA 1
ATOM 952 C C . LYS A 1 126 ? 21.040 -29.024 -22.983 1.00 45.09 126 LYS A C 1
ATOM 954 O O . LYS A 1 126 ? 21.282 -28.481 -24.058 1.00 45.09 126 LYS A O 1
ATOM 959 N N . ALA A 1 127 ? 21.133 -28.371 -21.826 1.00 35.53 127 ALA A N 1
ATOM 960 C CA . ALA A 1 127 ? 21.877 -27.118 -21.753 1.00 35.53 127 ALA A CA 1
ATOM 961 C C . ALA A 1 127 ? 23.348 -27.414 -22.115 1.00 35.53 127 ALA A C 1
ATOM 963 O O . ALA A 1 127 ? 23.925 -28.329 -21.524 1.00 35.53 127 ALA A O 1
ATOM 964 N N . PRO A 1 128 ? 23.956 -26.723 -23.094 1.00 41.72 128 PRO A N 1
ATOM 965 C CA . PRO A 1 128 ? 25.360 -26.928 -23.412 1.00 41.72 128 PRO A CA 1
ATOM 966 C C . PRO A 1 128 ? 26.195 -26.395 -22.242 1.00 41.72 128 PRO A C 1
ATOM 968 O O . PRO A 1 128 ? 26.309 -25.191 -22.040 1.00 41.72 128 PRO A O 1
ATOM 971 N N . THR A 1 129 ? 26.737 -27.304 -21.434 1.00 44.50 129 THR A N 1
ATOM 972 C CA . THR A 1 129 ? 27.547 -27.002 -20.243 1.00 44.50 129 THR A CA 1
ATOM 973 C C . THR A 1 129 ? 29.011 -26.697 -20.553 1.00 44.50 129 THR A C 1
ATOM 975 O O . THR A 1 129 ? 29.814 -26.607 -19.627 1.00 44.50 129 THR A O 1
ATOM 978 N N . ASP A 1 130 ? 29.390 -26.541 -21.821 1.00 39.66 130 ASP A N 1
ATOM 979 C CA . ASP A 1 130 ? 30.793 -26.379 -22.186 1.00 39.66 130 ASP A CA 1
ATOM 980 C C . ASP A 1 130 ? 31.139 -24.926 -22.534 1.00 39.66 130 ASP A C 1
ATOM 982 O O . ASP A 1 130 ? 30.923 -24.455 -23.648 1.00 39.66 130 ASP A O 1
ATOM 986 N N . ILE A 1 131 ? 31.663 -24.211 -21.535 1.00 38.88 131 ILE A N 1
ATOM 987 C CA . ILE A 1 131 ? 32.320 -22.898 -21.680 1.00 38.88 131 ILE A CA 1
ATOM 988 C C . ILE A 1 131 ? 33.839 -23.053 -21.415 1.00 38.88 131 ILE A C 1
ATOM 990 O O . ILE A 1 131 ? 34.566 -22.071 -21.297 1.00 38.88 131 ILE A O 1
ATOM 994 N N . ARG A 1 132 ? 34.369 -24.282 -21.289 1.00 35.62 132 ARG A N 1
ATOM 995 C CA . ARG A 1 132 ? 35.780 -24.526 -20.945 1.00 35.62 132 ARG A CA 1
ATOM 996 C C . ARG A 1 132 ? 36.442 -25.440 -21.968 1.00 35.62 132 ARG A C 1
ATOM 998 O O . ARG A 1 132 ? 36.628 -26.625 -21.724 1.00 35.62 132 ARG A O 1
ATOM 1005 N N . GLY A 1 133 ? 36.924 -24.845 -23.056 1.00 33.75 133 GLY A N 1
ATOM 1006 C CA . GLY A 1 133 ? 37.827 -25.563 -23.949 1.00 33.75 133 GLY A CA 1
ATOM 1007 C C . GLY A 1 133 ? 38.264 -24.782 -25.176 1.00 33.75 133 GLY A C 1
ATOM 1008 O O . GLY A 1 133 ? 37.893 -25.154 -26.286 1.00 33.75 133 GLY A O 1
ATOM 1009 N N . ARG A 1 134 ? 39.063 -23.717 -25.015 1.00 36.06 134 ARG A N 1
ATOM 1010 C CA . ARG A 1 134 ? 39.889 -23.231 -26.133 1.00 36.06 134 ARG A CA 1
ATOM 1011 C C . ARG A 1 134 ? 41.102 -22.408 -25.688 1.00 36.06 134 ARG A C 1
ATOM 1013 O O . ARG A 1 134 ? 41.153 -21.200 -25.859 1.00 36.06 134 ARG A O 1
ATOM 1020 N N . THR A 1 135 ? 42.109 -23.093 -25.164 1.00 33.81 135 THR A N 1
ATOM 1021 C CA . THR A 1 135 ? 43.498 -22.615 -25.201 1.00 33.81 135 THR A CA 1
ATOM 1022 C C . THR A 1 135 ? 44.373 -23.755 -25.685 1.00 33.81 135 THR A C 1
ATOM 1024 O O . THR A 1 135 ? 45.071 -24.339 -24.873 1.00 33.81 135 THR A O 1
ATOM 1027 N N . GLU A 1 136 ? 44.325 -24.099 -26.973 1.00 29.88 136 GLU A N 1
ATOM 1028 C CA . GLU A 1 136 ? 45.419 -24.845 -27.602 1.00 29.88 136 GLU A CA 1
ATOM 1029 C C . GLU A 1 136 ? 45.690 -24.305 -29.010 1.00 29.88 136 GLU A C 1
ATOM 1031 O O . GLU A 1 136 ? 44.787 -24.100 -29.821 1.00 29.88 136 GLU A O 1
ATOM 1036 N N . HIS A 1 137 ? 46.971 -24.009 -29.220 1.00 30.98 137 HIS A N 1
ATOM 1037 C CA . HIS A 1 137 ? 47.628 -23.718 -30.483 1.00 30.98 137 HIS A CA 1
ATOM 1038 C C . HIS A 1 137 ? 47.351 -24.793 -31.543 1.00 30.98 137 HIS A C 1
ATOM 1040 O O . HIS A 1 137 ? 47.325 -25.977 -31.227 1.00 30.98 137 HIS A O 1
ATOM 1046 N N . GLY A 1 138 ? 47.340 -24.379 -32.814 1.00 28.19 138 GLY A N 1
ATOM 1047 C CA . GLY A 1 138 ? 47.727 -25.249 -33.927 1.00 28.19 138 GLY A CA 1
ATOM 1048 C C . GLY A 1 138 ? 46.607 -25.618 -34.897 1.00 28.19 138 GLY A C 1
ATOM 1049 O O . GLY A 1 138 ? 45.700 -26.363 -34.562 1.00 28.19 138 GLY A O 1
ATOM 1050 N N . GLU A 1 139 ? 46.762 -25.100 -36.115 1.00 31.34 139 GLU A N 1
ATOM 1051 C CA . GLU A 1 139 ? 46.463 -25.738 -37.403 1.00 31.34 139 GLU A CA 1
ATOM 1052 C C . GLU A 1 139 ? 45.057 -26.305 -37.682 1.00 31.34 139 GLU A C 1
ATOM 1054 O O . GLU A 1 139 ? 44.582 -27.280 -37.108 1.00 31.34 139 GLU A O 1
ATOM 1059 N N . ASP A 1 140 ? 44.445 -25.702 -38.706 1.00 38.59 140 ASP A N 1
ATOM 1060 C CA . ASP A 1 140 ? 43.582 -26.313 -39.717 1.00 38.59 140 ASP A CA 1
ATOM 1061 C C . ASP A 1 140 ? 43.127 -27.763 -39.484 1.00 38.59 140 ASP A C 1
ATOM 1063 O O . ASP A 1 140 ? 43.845 -28.723 -39.775 1.00 38.59 140 ASP A O 1
ATOM 1067 N N . LYS A 1 141 ? 41.838 -27.920 -39.158 1.00 36.56 141 LYS A N 1
ATOM 1068 C CA . LYS A 1 141 ? 40.921 -28.811 -39.889 1.00 36.56 141 LYS A CA 1
ATOM 1069 C C . LYS A 1 141 ? 39.473 -28.612 -39.440 1.00 36.56 141 LYS A C 1
ATOM 1071 O O . LYS A 1 141 ? 39.155 -28.570 -38.260 1.00 36.56 141 LYS A O 1
ATOM 1076 N N . ASN A 1 142 ? 38.595 -28.642 -40.440 1.00 32.97 142 ASN A N 1
ATOM 1077 C CA . ASN A 1 142 ? 37.162 -28.924 -40.342 1.00 32.97 142 ASN A CA 1
ATOM 1078 C C . ASN A 1 142 ? 36.209 -27.733 -40.102 1.00 32.97 142 ASN A C 1
ATOM 1080 O O . ASN A 1 142 ? 35.601 -27.551 -39.049 1.00 32.97 142 ASN A O 1
ATOM 1084 N N . ARG A 1 143 ? 35.964 -27.006 -41.202 1.00 40.91 143 ARG A N 1
ATOM 1085 C CA . ARG A 1 143 ? 34.624 -26.503 -41.548 1.00 40.91 143 ARG A CA 1
ATOM 1086 C C . ARG A 1 143 ? 33.567 -27.587 -41.269 1.00 40.91 143 ARG A C 1
ATOM 1088 O O . ARG A 1 143 ? 33.789 -28.736 -41.626 1.00 40.91 143 ARG A O 1
ATOM 1095 N N . ASN A 1 144 ? 32.402 -27.178 -40.757 1.00 35.56 144 ASN A N 1
ATOM 1096 C CA . ASN A 1 144 ? 31.146 -27.943 -40.597 1.00 35.56 144 ASN A CA 1
ATOM 1097 C C . ASN A 1 144 ? 30.836 -28.532 -39.213 1.00 35.56 144 ASN A C 1
ATOM 1099 O O . ASN A 1 144 ? 30.664 -29.741 -39.074 1.00 35.56 144 ASN A O 1
ATOM 1103 N N . LEU A 1 145 ? 30.552 -27.669 -38.234 1.00 39.00 145 LEU A N 1
ATOM 1104 C CA . LEU A 1 145 ? 29.702 -28.054 -37.100 1.00 39.00 145 LEU A CA 1
ATOM 1105 C C . LEU A 1 145 ? 28.600 -27.017 -36.808 1.00 39.00 145 LEU A C 1
ATOM 1107 O O . LEU A 1 145 ? 28.382 -26.624 -35.674 1.00 39.00 145 LEU A O 1
ATOM 1111 N N . CYS A 1 146 ? 27.891 -26.571 -37.851 1.00 35.72 146 CYS A N 1
ATOM 1112 C CA . CYS A 1 146 ? 26.612 -25.850 -37.705 1.00 35.72 146 CYS A CA 1
ATOM 1113 C C . CYS A 1 146 ? 25.494 -26.404 -38.623 1.00 35.72 146 CYS A C 1
ATOM 1115 O O . CYS A 1 146 ? 24.345 -25.982 -38.559 1.00 35.72 146 CYS A O 1
ATOM 1117 N N . VAL A 1 147 ? 25.778 -27.433 -39.438 1.00 35.09 147 VAL A N 1
ATOM 1118 C CA . VAL A 1 147 ? 24.782 -28.078 -40.317 1.00 35.09 147 VAL A CA 1
ATOM 1119 C C . VAL A 1 147 ? 24.655 -29.562 -39.979 1.00 35.09 147 VAL A C 1
ATOM 1121 O O . VAL A 1 147 ? 25.109 -30.427 -40.719 1.00 35.09 147 VAL A O 1
ATOM 1124 N N . ARG A 1 148 ? 24.019 -29.878 -38.849 1.00 33.09 148 ARG A N 1
ATOM 1125 C CA . ARG A 1 148 ? 23.321 -31.165 -38.665 1.00 33.09 148 ARG A CA 1
ATOM 1126 C C . ARG A 1 148 ? 21.970 -30.938 -37.991 1.00 33.09 148 ARG A C 1
ATOM 1128 O O . ARG A 1 148 ? 21.705 -31.378 -36.879 1.00 33.09 148 ARG A O 1
ATOM 1135 N N . ARG A 1 149 ? 21.083 -30.263 -38.730 1.00 41.47 149 ARG A N 1
ATOM 1136 C CA . ARG A 1 149 ? 19.642 -30.533 -38.671 1.00 41.47 149 ARG A CA 1
ATOM 1137 C C . ARG A 1 149 ? 19.405 -31.916 -39.284 1.00 41.47 149 ARG A C 1
ATOM 1139 O O . ARG A 1 149 ? 19.341 -32.026 -40.500 1.00 41.47 149 ARG A O 1
ATOM 1146 N N . SER A 1 150 ? 19.271 -32.955 -38.468 1.00 39.75 150 SER A N 1
ATOM 1147 C CA . SER A 1 150 ? 18.689 -34.236 -38.901 1.00 39.75 150 SER A CA 1
ATOM 1148 C C . SER A 1 150 ? 18.377 -35.116 -37.691 1.00 39.75 150 SER A C 1
ATOM 1150 O O . SER A 1 150 ? 19.172 -35.983 -37.349 1.00 39.75 150 SER A O 1
ATOM 1152 N N . ALA A 1 151 ? 17.252 -34.838 -37.024 1.00 39.84 151 ALA A N 1
ATOM 1153 C CA . ALA A 1 151 ? 16.410 -35.810 -36.309 1.00 39.84 151 ALA A CA 1
ATOM 1154 C C . ALA A 1 151 ? 15.299 -35.070 -35.536 1.00 39.84 151 ALA A C 1
ATOM 1156 O O . ALA A 1 151 ? 15.302 -35.011 -34.312 1.00 39.84 151 ALA A O 1
ATOM 1157 N N . CYS A 1 152 ? 14.342 -34.481 -36.253 1.00 31.86 152 CYS A N 1
ATOM 1158 C CA . CYS A 1 152 ? 13.001 -34.284 -35.707 1.00 31.86 152 CYS A CA 1
ATOM 1159 C C . CYS A 1 152 ? 12.070 -35.039 -36.653 1.00 31.86 152 CYS A C 1
ATOM 1161 O O . CYS A 1 152 ? 11.720 -34.546 -37.724 1.00 31.86 152 CYS A O 1
ATOM 1163 N N . GLY A 1 153 ? 11.830 -36.309 -36.322 1.00 30.83 153 GLY A N 1
ATOM 1164 C CA . GLY A 1 153 ? 10.898 -37.163 -37.039 1.00 30.83 153 GLY A CA 1
ATOM 1165 C C . GLY A 1 153 ? 9.484 -36.675 -36.772 1.00 30.83 153 GLY A C 1
ATOM 1166 O O . GLY A 1 153 ? 8.997 -36.773 -35.652 1.00 30.83 153 GLY A O 1
ATOM 1167 N N . VAL A 1 154 ? 8.856 -36.140 -37.813 1.00 36.25 154 VAL A N 1
ATOM 1168 C CA . VAL A 1 154 ? 7.405 -36.032 -37.914 1.00 36.25 154 VAL A CA 1
ATOM 1169 C C . VAL A 1 154 ? 6.889 -37.424 -38.264 1.00 36.25 154 VAL A C 1
ATOM 1171 O O . VAL A 1 154 ? 7.112 -37.912 -39.375 1.00 36.25 154 VAL A O 1
ATOM 1174 N N . ARG A 1 155 ? 6.234 -38.067 -37.304 1.00 33.09 155 ARG A N 1
ATOM 1175 C CA . ARG A 1 155 ? 5.116 -38.974 -37.539 1.00 33.09 155 ARG A CA 1
ATOM 1176 C C . ARG A 1 155 ? 4.222 -38.959 -36.308 1.00 33.09 155 ARG A C 1
ATOM 1178 O O . ARG A 1 155 ? 4.792 -38.974 -35.196 1.00 33.09 155 ARG A O 1
#

pLDDT: mean 72.77, std 22.03, range [28.19, 97.12]